Protein AF-A0AAV0KV64-F1 (afdb_monomer)

Secondary structure (DSSP, 8-state):
-HHHHHHHHEEEE-GGG-------B--SSS--BSS----EEEESS-GGG--

Foldseek 3Di:
DVVVCQVVFWDKDFPPNDPDDQQDFDDDPDTHRPDDGDIDTDGPDDPVVVD

Solvent-accessible surface area (backbone atoms only — not comparable to full-atom values): 3463 Å² total; per-residue (Å²): 117,67,67,66,48,54,64,68,51,30,44,78,41,50,59,96,75,56,85,74,82,80,79,54,61,42,90,68,99,56,82,50,58,63,54,86,88,67,71,44,76,40,72,65,64,64,74,82,75,78,111

Structure (mmCIF, N/CA/C/O backbone):
data_AF-A0AAV0KV64-F1
#
_entry.id   AF-A0AAV0KV64-F1
#
loop_
_atom_site.group_PDB
_atom_site.id
_atom_site.type_symbol
_atom_site.label_atom_id
_atom_site.label_alt_id
_atom_site.label_comp_id
_atom_site.label_asym_id
_atom_site.label_entity_id
_atom_site.label_seq_id
_atom_site.pdbx_PDB_ins_code
_atom_site.Cartn_x
_atom_site.Cartn_y
_atom_site.Cartn_z
_atom_site.occupancy
_atom_site.B_iso_or_equiv
_atom_site.auth_seq_id
_atom_site.auth_comp_id
_atom_site.auth_asym_id
_atom_site.auth_atom_id
_atom_site.pdbx_PDB_model_num
ATOM 1 N N . MET A 1 1 ? 12.479 10.320 1.800 1.00 75.06 1 MET A N 1
ATOM 2 C CA . MET A 1 1 ? 12.905 9.631 0.554 1.00 75.06 1 MET A CA 1
ATOM 3 C C . 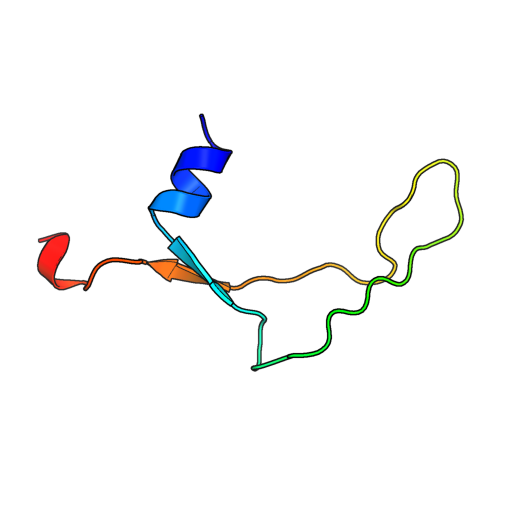MET A 1 1 ? 12.312 8.231 0.337 1.00 75.06 1 MET A C 1
ATOM 5 O O . MET A 1 1 ? 12.330 7.769 -0.795 1.00 75.06 1 MET A O 1
ATOM 9 N N . ALA A 1 2 ? 11.814 7.509 1.352 1.00 89.56 2 ALA A N 1
ATOM 10 C CA . ALA A 1 2 ? 11.238 6.168 1.137 1.00 89.56 2 ALA A CA 1
ATOM 11 C C . ALA A 1 2 ? 9.932 6.199 0.317 1.00 89.56 2 ALA A C 1
ATOM 13 O O . ALA A 1 2 ? 9.831 5.515 -0.693 1.00 89.56 2 ALA A O 1
ATOM 14 N N . LEU A 1 3 ? 8.993 7.076 0.687 1.00 90.94 3 LEU A N 1
ATOM 15 C CA . LEU A 1 3 ? 7.686 7.187 0.032 1.00 90.94 3 LEU A CA 1
ATOM 16 C C . LEU A 1 3 ? 7.778 7.538 -1.462 1.00 90.94 3 LEU A C 1
ATOM 18 O O . LEU A 1 3 ? 7.162 6.885 -2.295 1.00 90.94 3 LEU A O 1
ATOM 22 N N . ALA A 1 4 ? 8.609 8.525 -1.808 1.00 91.12 4 ALA A N 1
ATOM 23 C CA . ALA A 1 4 ? 8.817 8.922 -3.201 1.00 91.12 4 ALA A CA 1
ATOM 24 C C . ALA A 1 4 ? 9.331 7.760 -4.07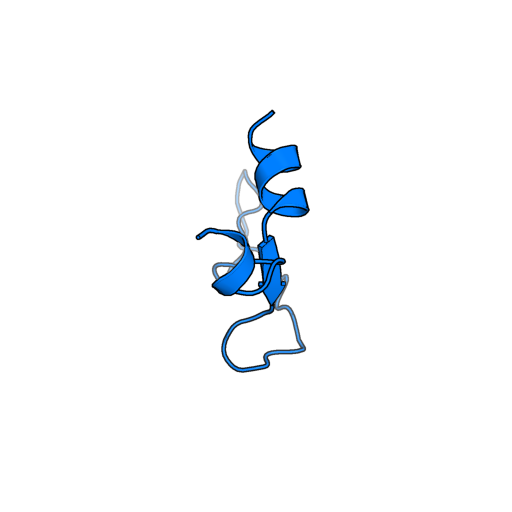1 1.00 91.12 4 ALA A C 1
ATOM 26 O O . ALA A 1 4 ? 8.907 7.606 -5.211 1.00 91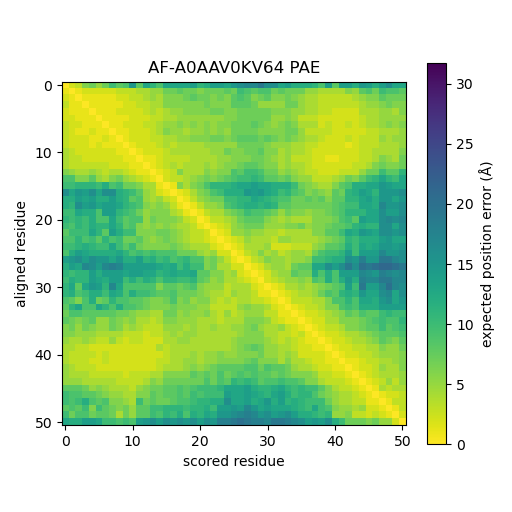.12 4 ALA A O 1
ATOM 27 N N . ARG A 1 5 ? 10.206 6.905 -3.521 1.00 89.81 5 ARG A N 1
ATOM 28 C CA . ARG A 1 5 ? 10.703 5.716 -4.226 1.00 89.81 5 ARG A CA 1
ATOM 29 C C . ARG A 1 5 ? 9.614 4.660 -4.403 1.00 89.81 5 ARG A C 1
ATOM 31 O O . ARG A 1 5 ? 9.506 4.096 -5.483 1.00 89.81 5 ARG A O 1
ATOM 38 N N . LEU A 1 6 ? 8.779 4.442 -3.388 1.00 91.88 6 LEU A N 1
ATOM 39 C CA . LEU A 1 6 ? 7.657 3.501 -3.464 1.00 91.88 6 LEU A CA 1
ATOM 40 C C . LEU A 1 6 ? 6.653 3.879 -4.562 1.00 91.88 6 LEU A C 1
ATOM 42 O O . LEU A 1 6 ? 6.215 3.011 -5.312 1.00 91.88 6 LEU A O 1
ATOM 46 N N . PHE A 1 7 ? 6.333 5.166 -4.704 1.00 89.44 7 PHE A N 1
ATOM 47 C CA . PHE A 1 7 ? 5.449 5.632 -5.776 1.00 89.44 7 PHE A CA 1
ATOM 48 C C . PHE A 1 7 ? 6.108 5.643 -7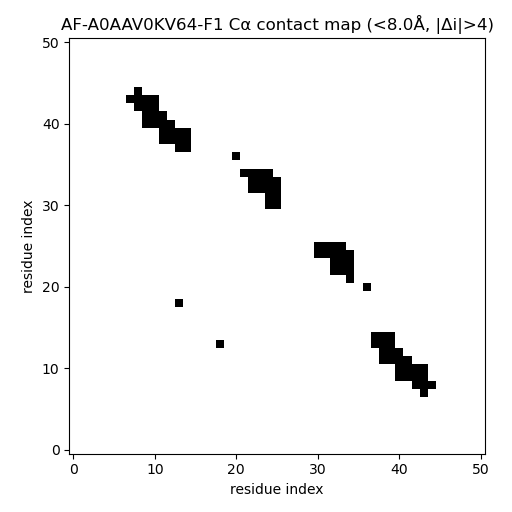.154 1.00 89.44 7 PHE A C 1
ATOM 50 O O . PHE A 1 7 ? 5.427 5.490 -8.161 1.00 89.44 7 PHE A O 1
ATOM 57 N N . HIS A 1 8 ? 7.424 5.838 -7.221 1.00 90.38 8 HIS A N 1
ATOM 58 C CA . HIS A 1 8 ? 8.127 5.858 -8.498 1.00 90.38 8 HIS A CA 1
ATOM 59 C C . HIS A 1 8 ? 8.354 4.453 -9.075 1.00 90.38 8 HIS A C 1
ATOM 61 O O . HIS A 1 8 ? 8.228 4.256 -10.284 1.00 90.38 8 HIS A O 1
ATOM 67 N N . CYS A 1 9 ? 8.712 3.486 -8.226 1.00 90.56 9 CYS A N 1
ATOM 68 C CA . CYS A 1 9 ? 9.125 2.151 -8.658 1.00 90.56 9 CYS A CA 1
ATOM 69 C C . CYS A 1 9 ? 7.955 1.188 -8.897 1.00 90.56 9 CYS A C 1
ATOM 71 O O . CYS A 1 9 ? 8.118 0.237 -9.664 1.00 90.56 9 CYS A O 1
ATOM 73 N N . PHE A 1 10 ? 6.801 1.414 -8.261 1.00 92.50 10 PHE A N 1
ATOM 74 C CA . PHE A 1 10 ? 5.692 0.462 -8.257 1.00 92.50 10 PHE A CA 1
ATOM 75 C C . PHE A 1 10 ? 4.371 1.099 -8.687 1.00 92.50 10 PHE A C 1
ATOM 77 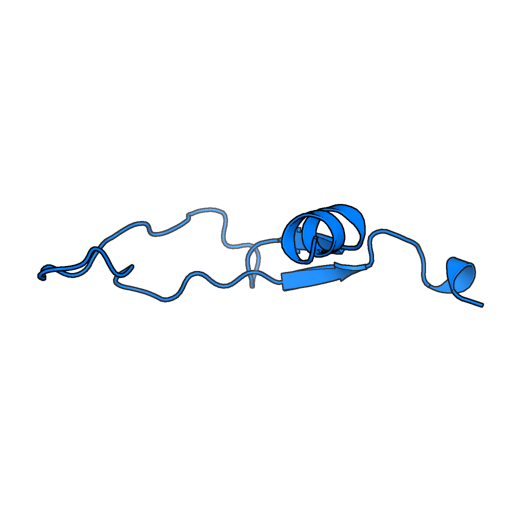O O . PHE A 1 10 ? 4.040 2.211 -8.278 1.00 92.50 10 PHE A O 1
ATOM 84 N N . ASN A 1 11 ? 3.597 0.349 -9.467 1.00 90.69 11 ASN A N 1
ATOM 85 C CA . ASN A 1 11 ? 2.176 0.592 -9.664 1.00 90.69 11 ASN A CA 1
ATOM 86 C C . ASN A 1 11 ? 1.394 -0.062 -8.522 1.00 90.69 11 ASN A C 1
ATOM 88 O O . ASN A 1 11 ? 1.685 -1.195 -8.130 1.00 90.69 11 ASN A O 1
ATOM 92 N N . TRP A 1 12 ? 0.396 0.652 -8.006 1.00 89.44 12 TRP A N 1
ATOM 93 C CA . TRP A 1 12 ? -0.404 0.230 -6.859 1.00 89.44 12 TRP A CA 1
ATOM 94 C C . TRP A 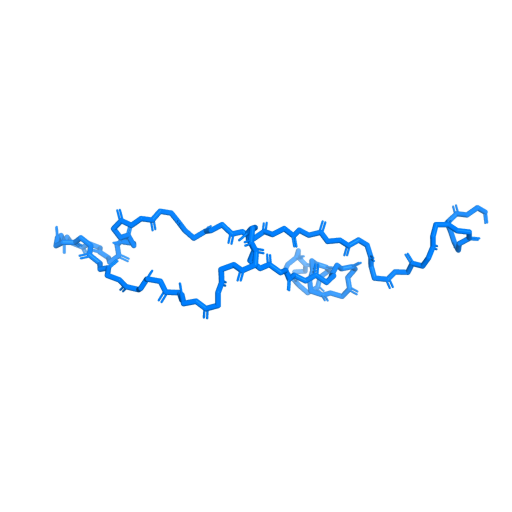1 12 ? -1.826 -0.081 -7.300 1.00 89.44 12 TRP A C 1
ATOM 96 O O . TRP A 1 12 ? -2.463 0.732 -7.969 1.00 89.44 12 TRP A O 1
ATOM 106 N N . THR A 1 13 ? -2.320 -1.252 -6.916 1.00 89.19 13 THR A N 1
ATOM 107 C CA . THR A 1 13 ? -3.682 -1.704 -7.225 1.00 89.19 13 THR A CA 1
ATOM 108 C C . THR A 1 13 ? -4.335 -2.310 -5.983 1.00 89.19 13 THR A C 1
ATOM 110 O O . THR A 1 13 ? -3.623 -2.819 -5.114 1.00 89.19 13 THR A O 1
ATOM 113 N N . PRO A 1 14 ? -5.665 -2.233 -5.844 1.00 84.88 14 PRO A N 1
ATOM 114 C CA . PRO A 1 14 ? -6.372 -2.943 -4.786 1.00 84.88 14 PRO A CA 1
ATOM 115 C C . PRO A 1 14 ? -6.286 -4.464 -5.009 1.00 84.88 14 PRO A C 1
ATOM 117 O O . PRO A 1 14 ? -6.222 -4.907 -6.162 1.00 84.88 14 PRO A O 1
ATOM 120 N N . PRO A 1 15 ? -6.272 -5.275 -3.937 1.00 83.38 15 PRO A N 1
ATOM 121 C CA . PRO A 1 15 ? -6.362 -6.724 -4.074 1.00 83.38 15 PRO A CA 1
ATOM 122 C C . PRO A 1 15 ? -7.691 -7.119 -4.728 1.00 83.38 15 PRO A C 1
ATOM 124 O O . PRO A 1 15 ? -8.705 -6.442 -4.570 1.00 83.38 15 PRO A O 1
ATOM 127 N N . ASP A 1 16 ? -7.663 -8.208 -5.495 1.00 80.56 16 ASP A N 1
ATOM 128 C CA . ASP A 1 16 ? -8.850 -8.873 -6.046 1.00 80.56 16 ASP A CA 1
ATOM 129 C C . ASP A 1 16 ? -9.792 -7.983 -6.885 1.00 80.56 16 ASP A C 1
ATOM 131 O O . ASP A 1 16 ? -10.966 -8.298 -7.072 1.00 80.56 16 ASP A O 1
ATOM 135 N N . GLY A 1 17 ? -9.278 -6.873 -7.431 1.00 71.31 17 GLY A N 1
ATOM 136 C CA . GLY A 1 17 ? -10.063 -5.947 -8.253 1.00 71.31 17 GLY A CA 1
ATOM 137 C C . GLY A 1 17 ? -11.091 -5.133 -7.463 1.00 71.31 17 GLY A C 1
ATOM 138 O O . GLY A 1 17 ? -12.032 -4.605 -8.057 1.00 71.31 17 GLY A O 1
ATOM 139 N N . GLU A 1 18 ? -10.930 -5.018 -6.142 1.00 76.06 18 GLU A N 1
ATOM 140 C CA . GLU A 1 18 ? -11.815 -4.238 -5.277 1.00 76.06 18 GLU A CA 1
ATOM 141 C C . GLU A 1 18 ? -11.797 -2.752 -5.677 1.00 76.06 18 GLU A C 1
ATOM 143 O O . GLU A 1 18 ? -10.829 -2.031 -5.463 1.00 76.06 18 GLU A O 1
ATOM 148 N N . THR A 1 19 ? -12.880 -2.261 -6.277 1.00 72.75 19 THR A N 1
ATOM 149 C CA . THR A 1 19 ? -12.997 -0.850 -6.697 1.00 72.75 19 THR A CA 1
ATOM 150 C C . THR A 1 19 ? -13.522 0.060 -5.591 1.00 72.75 19 THR A C 1
ATOM 152 O O . THR A 1 19 ? -13.417 1.283 -5.687 1.00 72.75 19 THR A O 1
ATOM 155 N N . THR A 1 20 ? -14.102 -0.528 -4.544 1.00 73.81 20 THR A N 1
ATOM 156 C CA . THR A 1 20 ? -14.740 0.198 -3.446 1.00 73.81 20 THR A CA 1
ATOM 157 C C . THR A 1 20 ? -13.831 0.176 -2.233 1.00 73.81 20 THR A C 1
ATOM 159 O O . THR A 1 20 ? -13.664 -0.851 -1.588 1.00 73.81 20 THR A O 1
ATOM 162 N N . ILE A 1 21 ? -13.248 1.323 -1.901 1.00 77.25 21 ILE A N 1
ATOM 163 C CA . ILE A 1 21 ? -12.401 1.442 -0.719 1.00 77.25 21 ILE A CA 1
ATOM 164 C C . ILE A 1 21 ? -13.289 1.740 0.488 1.00 77.25 21 ILE A C 1
ATOM 166 O O . ILE A 1 21 ? -13.823 2.839 0.613 1.00 77.25 21 ILE A O 1
ATOM 170 N N . ASP A 1 22 ? -13.414 0.775 1.398 1.00 75.81 22 ASP A N 1
ATOM 171 C CA . ASP A 1 22 ? -14.070 0.991 2.689 1.00 75.81 22 ASP A CA 1
ATOM 172 C C . ASP A 1 22 ? -13.210 1.915 3.566 1.00 75.81 22 ASP A C 1
ATOM 174 O O . ASP A 1 22 ? -12.109 1.548 3.982 1.00 75.81 22 ASP A O 1
ATOM 178 N N . THR A 1 23 ? -13.678 3.135 3.813 1.00 81.81 23 THR A N 1
ATOM 179 C CA . THR A 1 23 ? -13.014 4.129 4.671 1.00 81.81 23 THR A CA 1
ATOM 180 C C . THR A 1 23 ? -13.690 4.259 6.030 1.00 81.81 23 THR A C 1
ATOM 182 O O . THR A 1 23 ? -13.538 5.285 6.684 1.00 81.81 23 THR A O 1
ATOM 185 N N . THR A 1 24 ? -14.461 3.259 6.459 1.00 85.44 24 THR A N 1
ATOM 186 C CA . THR A 1 24 ? -15.015 3.247 7.814 1.00 85.44 24 THR A CA 1
ATOM 187 C C . THR A 1 24 ? -13.892 3.268 8.848 1.00 85.44 24 THR A C 1
ATOM 189 O O . THR A 1 24 ? -12.860 2.613 8.695 1.00 85.44 24 THR A O 1
ATOM 192 N N . GLU A 1 25 ? -14.080 4.051 9.903 1.00 84.44 25 GLU A N 1
ATOM 193 C CA . GLU A 1 25 ? -13.102 4.257 10.972 1.00 84.44 25 GLU A CA 1
ATOM 194 C C . GLU A 1 25 ? -13.629 3.657 12.275 1.00 84.44 25 GLU A C 1
ATOM 196 O O . GLU A 1 25 ? -14.840 3.600 12.506 1.00 84.44 25 GLU A O 1
ATOM 201 N N . VAL A 1 26 ? -12.723 3.197 13.138 1.00 82.38 26 VAL A N 1
ATOM 202 C CA . VAL A 1 26 ? -13.084 2.770 14.497 1.00 82.38 26 VAL A CA 1
ATOM 203 C C . VAL A 1 26 ? -13.047 3.985 15.413 1.00 82.38 26 VAL A C 1
ATOM 205 O O . VAL A 1 26 ? -12.130 4.800 15.356 1.00 82.38 26 VAL A O 1
ATOM 208 N N . TYR A 1 27 ? -14.045 4.090 16.287 1.00 78.94 27 TYR A N 1
ATOM 209 C CA . TYR A 1 27 ? -14.121 5.147 17.288 1.00 78.94 27 TYR A CA 1
ATOM 210 C C . TYR A 1 27 ? -12.996 5.021 18.333 1.00 78.94 27 TYR A C 1
ATOM 212 O O . TYR A 1 27 ? -12.795 3.949 18.906 1.00 78.94 27 TYR A O 1
ATOM 220 N N . GLY A 1 28 ? -12.285 6.114 18.620 1.00 83.25 28 GLY A N 1
ATOM 221 C CA . GLY A 1 28 ? -11.197 6.142 19.599 1.00 83.25 28 GLY A CA 1
ATOM 222 C C . GLY A 1 28 ? -10.467 7.487 19.653 1.00 83.25 28 GLY A C 1
ATOM 223 O O . GLY A 1 28 ? -10.882 8.460 19.033 1.00 83.25 28 GLY A O 1
ATOM 224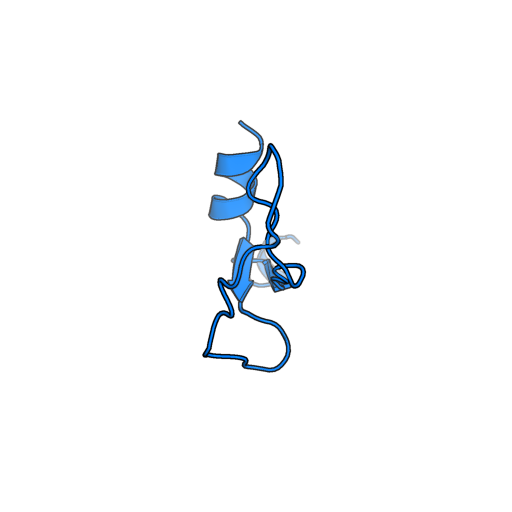 N N . MET A 1 29 ? -9.363 7.549 20.408 1.00 84.06 29 MET A N 1
ATOM 225 C CA . MET A 1 29 ? -8.501 8.747 20.491 1.00 84.06 29 MET A CA 1
ATOM 226 C C . MET A 1 29 ? -7.690 9.004 19.210 1.00 84.06 29 MET A C 1
ATOM 228 O O . MET A 1 29 ? -7.154 10.093 19.020 1.00 84.06 29 MET A O 1
ATOM 232 N N . THR A 1 30 ? -7.574 7.993 18.354 1.00 83.00 30 THR A N 1
ATOM 233 C CA . THR A 1 30 ? -6.990 8.068 17.014 1.00 83.00 30 THR A CA 1
ATOM 234 C C . THR A 1 30 ? -8.048 7.650 15.994 1.00 83.00 30 THR A C 1
ATOM 236 O O . THR A 1 30 ? -9.100 7.140 16.374 1.00 83.00 30 THR A O 1
ATOM 239 N N . MET A 1 31 ? -7.769 7.846 14.703 1.00 82.62 31 MET A N 1
ATOM 240 C CA . MET A 1 31 ? -8.665 7.465 13.603 1.00 82.62 31 MET A CA 1
ATOM 241 C C . MET A 1 31 ? -8.090 6.263 12.827 1.00 82.62 31 MET A C 1
ATOM 243 O O . MET A 1 31 ? -7.589 6.424 11.713 1.00 82.62 31 MET A O 1
ATOM 247 N N . PRO A 1 32 ? -8.035 5.051 13.417 1.00 81.00 32 PRO A N 1
ATOM 248 C CA . PRO A 1 32 ? -7.630 3.868 12.678 1.00 81.00 32 PRO A CA 1
ATOM 249 C C . PRO A 1 32 ? -8.772 3.413 11.759 1.00 81.00 32 PRO A C 1
ATOM 251 O O . PRO A 1 32 ? -9.939 3.373 12.158 1.00 81.00 32 PRO A O 1
ATOM 254 N N . LYS A 1 33 ? -8.427 3.015 10.531 1.00 82.31 33 LYS A N 1
ATOM 255 C CA . LYS A 1 33 ? -9.383 2.400 9.601 1.00 82.31 33 LYS A CA 1
ATOM 256 C C . LYS A 1 33 ? -9.929 1.104 10.215 1.00 82.31 33 LYS A C 1
ATOM 258 O O . LYS A 1 33 ? -9.161 0.298 10.741 1.00 82.31 33 LYS A O 1
ATOM 263 N N . ALA A 1 34 ? -11.241 0.896 10.137 1.00 81.00 34 ALA A N 1
ATOM 264 C CA . ALA A 1 34 ? -11.929 -0.250 10.729 1.00 81.00 34 ALA A CA 1
ATOM 265 C C . ALA A 1 34 ? -11.539 -1.579 10.091 1.00 81.00 34 ALA A C 1
ATOM 267 O O . ALA A 1 34 ? -11.521 -2.619 10.747 1.00 81.00 34 ALA A O 1
ATOM 268 N N . ARG A 1 35 ? -11.175 -1.531 8.812 1.00 81.06 35 ARG A N 1
ATOM 269 C CA . ARG A 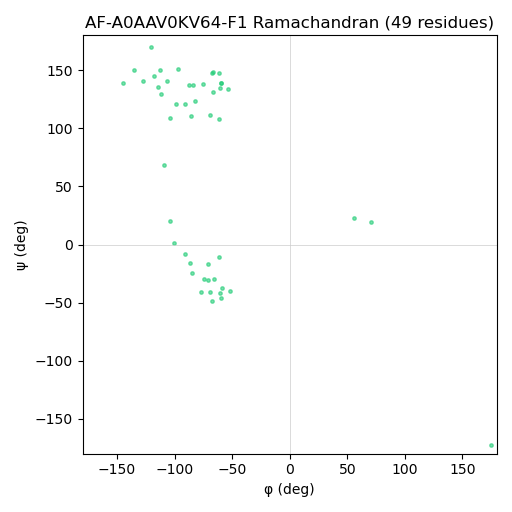1 35 ? -10.541 -2.632 8.093 1.00 81.06 35 ARG A CA 1
ATOM 270 C C . ARG A 1 35 ? -9.160 -2.177 7.634 1.00 81.06 35 ARG A C 1
ATOM 272 O O . ARG A 1 35 ? -9.010 -1.010 7.293 1.00 81.06 35 ARG A O 1
ATOM 279 N N . PRO A 1 36 ? -8.134 -3.033 7.593 1.00 80.06 36 PRO A N 1
ATOM 280 C CA . PRO A 1 36 ? -6.856 -2.659 6.995 1.00 80.06 36 PRO A CA 1
ATOM 281 C C . PRO A 1 36 ? -7.030 -2.274 5.519 1.00 80.06 36 PRO A C 1
ATOM 283 O O . PRO A 1 36 ? -7.791 -2.912 4.795 1.00 80.06 36 PRO A O 1
ATOM 286 N N . LEU A 1 37 ? -6.342 -1.226 5.056 1.00 83.75 37 LEU A N 1
ATOM 287 C CA . LEU A 1 37 ? -6.245 -0.944 3.622 1.00 83.75 37 LEU A CA 1
ATOM 288 C C . LEU A 1 37 ? -5.135 -1.817 3.036 1.00 83.75 37 LEU A C 1
ATOM 290 O O . LEU A 1 37 ? -3.993 -1.752 3.488 1.00 83.75 37 LEU A O 1
ATOM 294 N N . LEU A 1 38 ? -5.478 -2.615 2.034 1.00 85.56 38 LEU A N 1
ATOM 295 C CA . LEU A 1 38 ? -4.542 -3.480 1.333 1.00 85.56 38 LEU A CA 1
ATOM 296 C C . LEU A 1 38 ? -4.254 -2.902 -0.052 1.00 85.56 38 LEU A C 1
ATOM 298 O O . LEU A 1 38 ? -5.149 -2.380 -0.713 1.00 85.56 38 LEU A O 1
ATOM 302 N N . ALA A 1 39 ? -2.998 -2.994 -0.483 1.00 88.00 39 ALA A N 1
ATOM 303 C CA . ALA A 1 39 ? -2.578 -2.586 -1.814 1.00 88.00 39 ALA A CA 1
ATOM 304 C C . ALA A 1 39 ? -1.476 -3.520 -2.322 1.00 88.00 39 ALA A C 1
ATOM 306 O O . ALA A 1 39 ? -0.565 -3.891 -1.580 1.00 88.00 39 ALA A O 1
ATOM 307 N N . VAL A 1 40 ? -1.562 -3.883 -3.596 1.00 90.50 40 VAL A N 1
ATOM 308 C CA . VAL A 1 40 ? -0.609 -4.736 -4.299 1.00 90.50 40 VAL A CA 1
ATOM 309 C C . VAL A 1 40 ? 0.342 -3.848 -5.092 1.00 90.50 40 VAL A C 1
ATOM 311 O O . VAL A 1 40 ? -0.088 -3.074 -5.950 1.00 90.50 40 VAL A O 1
ATOM 314 N N . ALA A 1 41 ? 1.637 -3.967 -4.795 1.00 91.38 41 ALA A N 1
ATOM 315 C CA . ALA A 1 41 ? 2.705 -3.284 -5.512 1.00 91.38 41 ALA A CA 1
ATOM 316 C C . ALA A 1 41 ? 3.212 -4.165 -6.660 1.00 91.38 41 ALA A C 1
ATOM 318 O O . ALA A 1 41 ? 3.705 -5.268 -6.432 1.00 91.38 41 ALA A O 1
ATOM 319 N N . THR A 1 42 ? 3.129 -3.663 -7.888 1.00 90.12 42 THR A N 1
ATOM 320 C CA . THR A 1 42 ? 3.684 -4.315 -9.083 1.00 90.12 42 THR A CA 1
ATOM 321 C C . THR A 1 42 ? 4.814 -3.460 -9.654 1.00 90.12 42 THR A C 1
ATOM 323 O O . THR A 1 42 ? 4.663 -2.236 -9.705 1.00 90.12 42 THR A O 1
ATOM 326 N N . PRO A 1 43 ? 5.969 -4.036 -10.042 1.00 91.00 43 PRO A N 1
ATOM 327 C CA . PRO A 1 43 ? 7.048 -3.268 -10.657 1.00 91.00 43 PRO A CA 1
ATOM 328 C C . PRO A 1 43 ? 6.536 -2.475 -11.860 1.00 91.00 43 PRO A C 1
ATOM 330 O O . PRO A 1 43 ? 5.797 -2.997 -12.693 1.00 91.00 43 PRO A O 1
ATOM 333 N N . ARG A 1 44 ? 6.905 -1.193 -11.948 1.00 87.94 44 ARG A N 1
ATOM 334 C CA . ARG A 1 44 ? 6.455 -0.331 -13.051 1.00 87.94 44 ARG A CA 1
ATOM 335 C C . ARG A 1 44 ? 7.105 -0.703 -14.385 1.00 87.94 44 ARG A C 1
ATOM 337 O O . ARG A 1 44 ? 6.521 -0.462 -15.437 1.00 87.94 44 ARG A O 1
ATOM 344 N N . LEU A 1 45 ? 8.330 -1.218 -14.339 1.00 87.88 45 LEU A N 1
ATOM 345 C CA . LEU A 1 45 ? 9.122 -1.564 -15.514 1.00 87.88 45 LEU A CA 1
ATOM 346 C C . LEU A 1 45 ? 8.987 -3.057 -15.828 1.00 87.88 45 LEU A C 1
ATOM 348 O O . LEU A 1 45 ? 8.781 -3.867 -14.927 1.00 87.88 45 LEU A O 1
ATOM 352 N N . ALA A 1 46 ? 9.115 -3.410 -17.107 1.00 85.19 46 ALA A N 1
ATOM 353 C CA . ALA A 1 46 ? 9.108 -4.803 -17.532 1.00 85.19 46 ALA A CA 1
ATOM 354 C C . ALA A 1 46 ? 10.356 -5.534 -17.019 1.00 85.19 46 ALA A C 1
ATOM 356 O O . ALA A 1 46 ? 11.433 -4.941 -16.935 1.00 85.19 46 ALA A O 1
A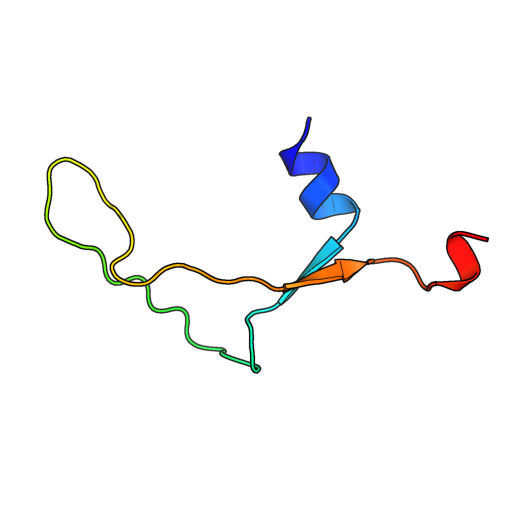TOM 357 N N . ASP A 1 47 ? 10.208 -6.826 -16.730 1.00 83.62 47 ASP A N 1
ATOM 358 C CA . ASP A 1 47 ? 11.243 -7.678 -16.130 1.00 83.62 47 ASP A CA 1
ATOM 359 C C . ASP A 1 47 ? 12.584 -7.625 -16.889 1.00 83.62 47 ASP A C 1
ATOM 361 O O . ASP A 1 47 ? 13.644 -7.437 -16.297 1.00 83.62 47 ASP A O 1
ATOM 365 N N . HIS A 1 48 ? 12.521 -7.597 -18.225 1.00 86.75 48 HIS A N 1
ATOM 366 C CA . HIS A 1 48 ? 13.688 -7.489 -19.110 1.00 86.75 48 HIS A CA 1
ATOM 367 C C . HIS A 1 48 ? 14.520 -6.205 -18.930 1.00 86.75 48 HIS A C 1
ATOM 369 O O . HIS A 1 48 ? 15.568 -6.061 -19.549 1.00 86.75 48 HIS A O 1
ATOM 375 N N . THR A 1 49 ? 14.024 -5.216 -18.184 1.00 84.62 49 THR A N 1
ATOM 376 C CA . THR A 1 49 ? 14.707 -3.930 -17.962 1.00 84.62 49 THR A CA 1
ATOM 377 C C . THR A 1 49 ? 15.595 -3.958 -16.718 1.00 84.62 49 THR A C 1
ATOM 379 O O . THR A 1 49 ? 16.324 -3.003 -16.466 1.00 84.62 49 THR A O 1
ATOM 382 N N . TYR A 1 50 ? 15.516 -5.032 -15.928 1.00 76.44 50 TYR A N 1
ATOM 383 C CA . TYR A 1 50 ? 16.333 -5.256 -14.735 1.00 76.44 50 TYR A CA 1
ATOM 384 C C . TYR A 1 50 ? 17.511 -6.216 -14.984 1.00 76.44 50 TYR A C 1
ATOM 386 O O . TYR A 1 50 ? 18.255 -6.502 -14.046 1.00 76.44 50 TYR A O 1
ATOM 394 N N . HIS A 1 51 ? 17.660 -6.698 -16.223 1.00 67.00 51 HIS A N 1
ATOM 395 C CA . HIS A 1 51 ? 18.742 -7.573 -16.679 1.00 67.00 51 HIS A CA 1
ATOM 396 C C . HIS A 1 51 ? 19.968 -6.799 -17.170 1.00 67.00 51 HIS A C 1
ATOM 398 O O . HIS A 1 51 ? 19.788 -5.741 -17.816 1.00 67.00 51 HIS A O 1
#

Organism: NCBI:txid586396

pLDDT: mean 84.07, std 6.01, range [67.0, 92.5]

InterPro domains:
  IPR036396 Cytochrome P450 superfamily [SSF48264] (1-44)

Sequence (51 aa):
MALARLFHCFNWTPPDGETTIDTTEVYGMTMPKARPLLAVATPRLADHTYH

Radius of gyration: 15.22 Å; Cα contacts (8 Å, |Δi|>4): 43; chains: 1; bounding box: 34×18×40 Å

Mean predicted aligned error: 6.71 Å

Nearest PDB structures (foldseek):
  4ejh-assembly8_H  TM=7.183E-01  e=2.572E+00  Homo sapiens
  6vlt-assembly2_B  TM=6.706E-01  e=5.039E+00  Homo sapiens